Protein AF-A0A1M5FS82-F1 (afdb_monomer)

Secondary structure (DSSP, 8-state):
-EEEESEEEEEETTEEEEEETT-B----S-S-EEEEE--SSS---EEE------

pLDDT: mean 87.7, std 9.25, range [62.22, 96.31]

Solvent-accessible surface area (backbone atoms only — not comparable to full-atom values): 3416 Å² total; per-residue (Å²): 61,40,28,72,33,41,39,32,37,36,37,50,75,86,44,77,42,81,46,40,51,77,39,71,49,88,77,78,88,84,92,52,78,51,77,42,72,68,52,96,56,94,63,60,65,40,67,50,76,80,85,85,85,131

Structure (mmCIF, N/CA/C/O backbone):
data_AF-A0A1M5FS82-F1
#
_entry.id   AF-A0A1M5FS82-F1
#
loop_
_atom_site.group_PDB
_atom_site.id
_atom_site.type_symbol
_atom_site.label_atom_id
_atom_site.label_alt_id
_atom_site.label_comp_id
_atom_site.label_asym_id
_atom_site.label_entity_id
_atom_site.label_seq_id
_atom_site.pdbx_PDB_ins_code
_atom_site.Cartn_x
_atom_site.Cartn_y
_atom_site.Cartn_z
_atom_site.occupancy
_atom_site.B_iso_or_equiv
_atom_site.auth_seq_id
_atom_site.auth_comp_id
_atom_site.auth_asym_id
_atom_site.auth_atom_id
_atom_site.pdbx_PDB_model_num
ATOM 1 N N . MET A 1 1 ? -0.557 -3.727 -4.228 1.00 91.81 1 MET A N 1
ATOM 2 C CA . MET A 1 1 ? -1.086 -3.571 -2.861 1.00 91.81 1 MET A CA 1
ATOM 3 C C . MET A 1 1 ? -2.582 -3.432 -2.978 1.00 91.81 1 MET A C 1
ATOM 5 O O . MET A 1 1 ? -3.009 -2.675 -3.839 1.00 91.81 1 MET A O 1
ATOM 9 N N . THR A 1 2 ? -3.334 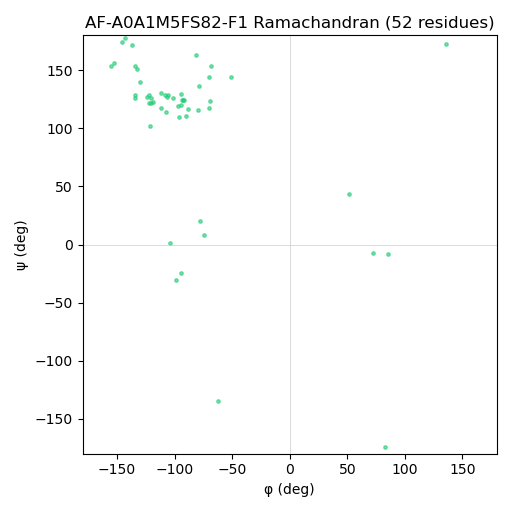-4.161 -2.168 1.00 96.19 2 THR A N 1
ATOM 10 C CA . THR A 1 2 ? -4.798 -4.067 -2.105 1.00 96.19 2 THR A CA 1
ATOM 11 C C . THR A 1 2 ? -5.179 -3.683 -0.687 1.00 96.19 2 THR A C 1
ATOM 13 O O . THR A 1 2 ? -4.721 -4.339 0.250 1.00 96.19 2 THR A O 1
ATOM 16 N N . PHE A 1 3 ? -5.954 -2.614 -0.536 1.00 95.00 3 PHE A N 1
ATOM 17 C CA . PHE A 1 3 ? -6.359 -2.062 0.753 1.00 95.00 3 PHE A CA 1
ATOM 18 C C . PHE A 1 3 ? -7.695 -2.671 1.172 1.00 95.00 3 PHE A C 1
ATOM 20 O O . PHE A 1 3 ? -8.665 -2.633 0.426 1.00 95.00 3 PHE A O 1
ATOM 27 N N . LEU A 1 4 ? -7.724 -3.274 2.356 1.00 95.75 4 LEU A N 1
ATOM 28 C CA . LEU A 1 4 ? -8.884 -3.995 2.884 1.00 95.75 4 LEU A CA 1
ATOM 29 C C . LEU A 1 4 ? -9.689 -3.133 3.858 1.00 95.75 4 LEU A C 1
ATOM 31 O O . LEU A 1 4 ? -10.898 -3.298 3.982 1.00 95.75 4 LEU A O 1
ATOM 35 N N . ARG A 1 5 ? -9.014 -2.217 4.564 1.00 93.56 5 ARG A N 1
ATOM 36 C CA . ARG A 1 5 ? -9.625 -1.337 5.560 1.00 93.56 5 ARG A CA 1
ATOM 37 C C . ARG A 1 5 ? -8.817 -0.056 5.751 1.00 93.56 5 ARG A C 1
ATOM 39 O O . ARG A 1 5 ? -7.595 -0.053 5.591 1.00 93.56 5 ARG A O 1
ATOM 46 N N . GLY A 1 6 ? -9.510 1.002 6.166 1.00 90.75 6 GLY A N 1
ATOM 47 C CA . GLY A 1 6 ? -8.915 2.264 6.591 1.00 90.75 6 GLY A CA 1
ATOM 48 C C . GLY A 1 6 ? -8.578 3.189 5.425 1.00 90.75 6 GLY A C 1
ATOM 49 O O . GLY A 1 6 ? -8.927 2.931 4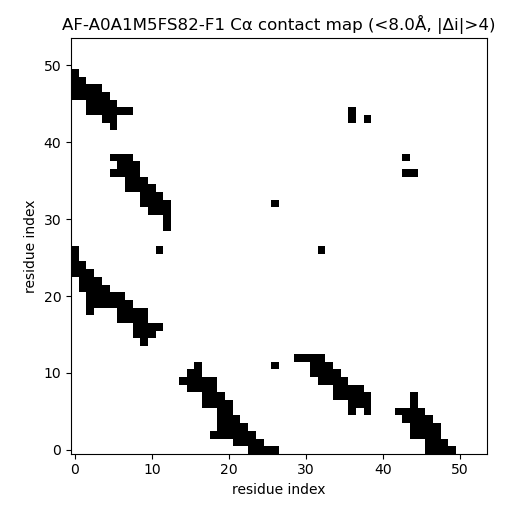.272 1.00 90.75 6 GLY A O 1
ATOM 50 N N . GLN A 1 7 ? -7.916 4.303 5.740 1.00 91.62 7 GLN A N 1
ATOM 51 C CA . GLN A 1 7 ? -7.422 5.258 4.751 1.00 91.62 7 GLN A CA 1
ATOM 52 C C . GLN A 1 7 ? -5.956 5.576 5.015 1.00 91.62 7 GLN A C 1
ATOM 54 O O . GLN A 1 7 ? -5.531 5.765 6.156 1.00 91.62 7 GLN A O 1
ATOM 59 N N . GLY A 1 8 ? -5.181 5.681 3.944 1.00 91.81 8 GLY A N 1
ATOM 60 C CA . GLY A 1 8 ? -3.753 5.934 4.045 1.00 91.81 8 GLY A CA 1
ATOM 61 C C . GLY A 1 8 ? -3.220 6.800 2.920 1.00 91.81 8 GLY A C 1
ATOM 62 O O . GLY A 1 8 ? -3.921 7.143 1.963 1.00 91.81 8 GLY A O 1
ATOM 63 N N . VAL A 1 9 ? -1.943 7.143 3.046 1.00 93.94 9 VAL A N 1
ATOM 64 C CA . VAL A 1 9 ? -1.157 7.728 1.962 1.00 93.94 9 VAL A CA 1
ATOM 65 C C . VAL A 1 9 ? -0.005 6.790 1.649 1.00 93.94 9 VAL A C 1
ATOM 67 O O . VAL A 1 9 ? 0.804 6.465 2.516 1.00 93.94 9 VAL A O 1
ATOM 70 N N . VAL A 1 10 ? 0.064 6.357 0.395 1.00 94.00 10 VAL A N 1
ATOM 71 C CA . VAL A 1 10 ? 1.190 5.587 -0.122 1.00 94.00 10 VAL A CA 1
ATOM 72 C C . VAL A 1 10 ? 2.183 6.543 -0.752 1.00 94.00 10 VAL A C 1
ATOM 74 O O . VAL A 1 10 ? 1.823 7.261 -1.682 1.00 94.00 10 VAL A O 1
ATOM 77 N N . ASN A 1 11 ? 3.436 6.511 -0.302 1.00 92.94 11 ASN A N 1
ATOM 78 C CA . ASN A 1 11 ? 4.543 7.092 -1.052 1.00 92.94 11 ASN A CA 1
ATOM 79 C C . ASN A 1 11 ? 5.200 5.998 -1.899 1.00 92.94 11 ASN A C 1
ATOM 81 O O . ASN A 1 11 ? 5.692 4.997 -1.373 1.00 92.94 11 ASN A O 1
ATOM 85 N N . ASN A 1 12 ? 5.201 6.187 -3.214 1.00 91.56 12 ASN A N 1
ATOM 86 C CA . ASN A 1 12 ? 5.842 5.311 -4.181 1.00 91.56 12 ASN A CA 1
ATOM 87 C C . ASN A 1 12 ? 6.877 6.117 -4.971 1.00 91.56 12 ASN A C 1
ATOM 89 O O . ASN A 1 12 ? 6.518 6.876 -5.868 1.00 91.56 12 ASN A O 1
ATOM 93 N N . ASN A 1 13 ? 8.160 5.961 -4.635 1.00 90.50 13 ASN A N 1
ATOM 94 C CA . ASN A 1 13 ? 9.265 6.705 -5.256 1.00 90.50 13 ASN A CA 1
ATOM 95 C C . ASN A 1 13 ? 9.047 8.235 -5.275 1.00 90.50 13 ASN A C 1
ATOM 97 O O . ASN A 1 13 ? 9.269 8.893 -6.289 1.00 90.50 13 ASN A O 1
ATOM 101 N N . GLY A 1 14 ? 8.575 8.804 -4.164 1.00 90.75 14 GLY A N 1
ATOM 102 C CA . GLY A 1 14 ? 8.308 10.239 -4.045 1.00 90.75 14 GLY A CA 1
ATOM 103 C C . GLY A 1 14 ? 6.927 10.676 -4.541 1.00 90.75 14 GLY A C 1
ATOM 104 O O . GLY A 1 14 ? 6.547 11.818 -4.296 1.00 90.75 14 GLY A O 1
ATOM 105 N N . GLN A 1 15 ? 6.150 9.793 -5.178 1.00 90.94 15 GLN A N 1
ATOM 106 C CA . GLN A 1 15 ? 4.767 10.080 -5.563 1.00 90.94 15 GLN A CA 1
ATOM 107 C C . GLN A 1 15 ? 3.792 9.637 -4.474 1.00 90.94 15 GLN A C 1
ATOM 109 O O . GLN A 1 15 ? 3.787 8.473 -4.071 1.00 90.94 15 GLN A O 1
ATOM 114 N N . SER A 1 16 ? 2.963 10.570 -4.007 1.00 93.31 16 SER A N 1
ATOM 115 C CA . SER A 1 16 ? 1.967 10.321 -2.965 1.00 93.31 16 SER A CA 1
ATOM 116 C C . SER A 1 16 ? 0.602 9.990 -3.565 1.00 93.31 16 SER A C 1
ATOM 118 O O . SER A 1 16 ? 0.079 10.745 -4.384 1.00 93.31 16 SER A O 1
ATOM 120 N N . HIS A 1 17 ? -0.002 8.899 -3.103 1.00 92.62 17 HIS A N 1
ATOM 121 C CA . HIS A 1 17 ? -1.339 8.453 -3.489 1.00 92.62 17 HIS A 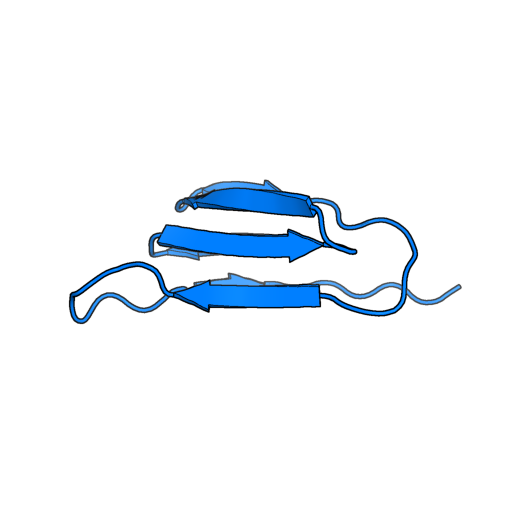CA 1
ATOM 122 C C . HIS A 1 17 ? -2.207 8.303 -2.241 1.00 92.62 17 HIS A C 1
ATOM 124 O O . HIS A 1 17 ? -1.816 7.599 -1.310 1.00 92.62 17 HIS A O 1
ATOM 130 N N . ARG A 1 18 ? -3.384 8.937 -2.215 1.00 93.44 18 ARG A N 1
ATOM 131 C CA . ARG A 1 18 ? -4.395 8.649 -1.190 1.00 93.44 18 ARG A CA 1
ATOM 132 C C . ARG A 1 18 ? -5.114 7.358 -1.566 1.00 93.44 18 ARG A C 1
ATOM 134 O O . ARG A 1 18 ? -5.442 7.172 -2.733 1.00 93.44 18 ARG A O 1
ATOM 141 N N . VAL A 1 19 ? -5.324 6.498 -0.581 1.00 93.44 19 VAL A N 1
ATOM 142 C CA . VAL A 1 19 ? -5.968 5.192 -0.743 1.00 93.44 19 VAL A CA 1
ATOM 143 C C . VAL A 1 19 ? -6.997 4.972 0.359 1.00 93.44 19 VAL A C 1
ATOM 145 O O . VAL A 1 19 ? -6.884 5.524 1.458 1.00 93.44 19 VAL A O 1
ATOM 148 N N . SER A 1 20 ? -7.986 4.154 0.048 1.00 93.88 20 SER A N 1
ATOM 149 C CA . SER A 1 20 ? -9.102 3.744 0.888 1.00 93.88 20 SER A CA 1
ATOM 150 C C . SER A 1 20 ? -9.356 2.2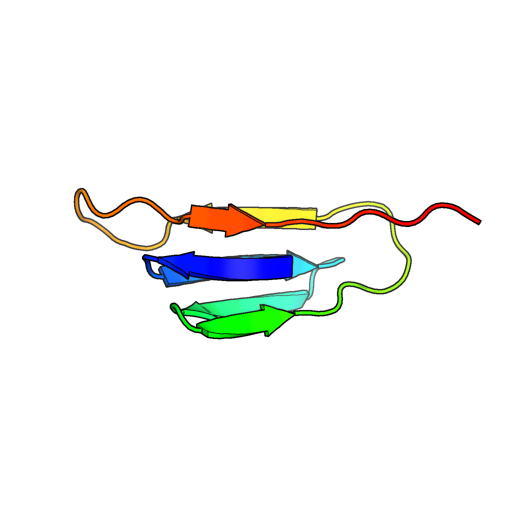43 0.737 1.00 93.88 20 SER A C 1
ATOM 152 O O . SER A 1 20 ? -8.727 1.585 -0.092 1.00 93.88 20 SER A O 1
ATOM 154 N N . ALA A 1 21 ? -10.240 1.684 1.565 1.00 94.31 21 ALA A N 1
ATOM 155 C CA . ALA A 1 21 ? -10.693 0.307 1.393 1.00 94.31 21 ALA A CA 1
ATOM 156 C C . ALA A 1 21 ? -11.176 0.068 -0.050 1.00 94.31 21 ALA A C 1
ATOM 158 O O . ALA A 1 21 ? -11.736 0.966 -0.673 1.00 94.31 21 ALA A O 1
ATOM 159 N N . ASP A 1 22 ? -10.917 -1.134 -0.561 1.00 96.12 22 ASP A N 1
ATOM 160 C CA . ASP A 1 22 ? -11.169 -1.583 -1.936 1.00 96.12 22 ASP A CA 1
ATOM 161 C C . ASP A 1 22 ? -10.240 -0.999 -3.018 1.00 96.12 22 ASP A C 1
ATOM 163 O O . ASP A 1 22 ? -10.226 -1.499 -4.148 1.00 96.12 22 ASP A O 1
ATOM 167 N N . ASP A 1 23 ? -9.377 -0.028 -2.693 1.00 96.31 23 ASP A N 1
ATOM 168 C CA . ASP A 1 23 ? -8.373 0.450 -3.644 1.00 96.31 23 ASP A CA 1
ATOM 169 C C . ASP A 1 23 ? -7.276 -0.595 -3.899 1.00 96.31 23 ASP A C 1
ATOM 171 O O . ASP A 1 23 ? -6.777 -1.287 -3.001 1.00 96.31 23 ASP A O 1
ATOM 175 N N . ALA A 1 24 ? -6.810 -0.637 -5.147 1.00 95.31 24 ALA A N 1
ATOM 176 C CA . ALA A 1 24 ? -5.639 -1.401 -5.550 1.00 95.31 24 ALA A CA 1
ATOM 177 C C . ALA A 1 24 ? -4.585 -0.485 -6.181 1.00 95.31 24 ALA A C 1
ATOM 179 O O . ALA A 1 24 ? -4.851 0.255 -7.126 1.00 95.31 24 ALA A O 1
ATOM 180 N N . LEU A 1 25 ? -3.350 -0.579 -5.688 1.00 93.31 25 LEU A N 1
ATOM 181 C CA . LEU A 1 25 ? -2.218 0.203 -6.173 1.00 93.31 25 LEU A CA 1
ATOM 182 C C . LEU A 1 25 ? -1.084 -0.704 -6.654 1.00 93.31 25 LEU A C 1
ATOM 184 O O . LEU A 1 25 ? -0.517 -1.497 -5.889 1.00 93.31 25 LEU A O 1
ATOM 188 N N . LYS A 1 26 ? -0.707 -0.544 -7.924 1.00 92.12 26 LYS A N 1
ATOM 189 C CA . LYS A 1 26 ? 0.495 -1.146 -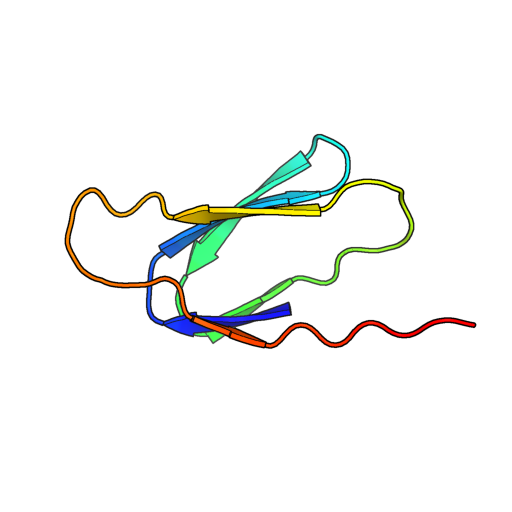8.507 1.00 92.12 26 LYS A CA 1
ATOM 190 C C . LYS A 1 26 ? 1.669 -0.188 -8.339 1.00 92.12 26 LYS A C 1
ATOM 192 O O . LYS A 1 26 ? 1.738 0.8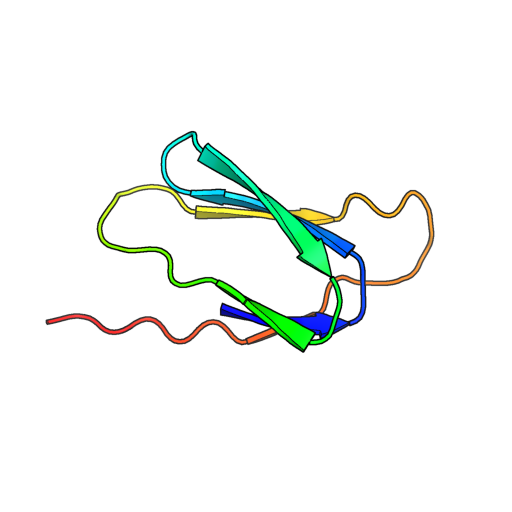44 -8.996 1.00 92.12 26 LYS A O 1
ATOM 197 N N . THR A 1 27 ? 2.618 -0.553 -7.488 1.00 84.88 27 THR A N 1
ATOM 198 C CA . THR A 1 27 ? 3.880 0.171 -7.336 1.00 84.88 27 THR A CA 1
ATOM 199 C C . THR A 1 27 ? 4.914 -0.537 -8.204 1.00 84.88 27 THR A C 1
ATOM 201 O O . THR A 1 27 ? 5.221 -1.694 -7.947 1.00 84.88 27 THR A O 1
ATOM 204 N N . GLY A 1 28 ? 5.342 0.103 -9.302 1.00 82.75 28 GLY A N 1
ATOM 205 C CA . GLY A 1 28 ? 6.231 -0.462 -10.335 1.00 82.75 28 GLY A CA 1
ATOM 206 C C . GLY A 1 28 ? 7.627 -0.845 -9.822 1.00 82.75 28 GLY A C 1
ATOM 207 O O . GLY A 1 28 ? 7.750 -1.445 -8.767 1.00 82.75 28 GLY A O 1
ATOM 208 N N . ASN A 1 29 ? 8.707 -0.510 -10.528 1.00 80.19 29 ASN A N 1
ATOM 209 C CA . ASN A 1 29 ? 10.068 -0.713 -10.000 1.00 80.19 29 ASN A CA 1
ATOM 210 C C . ASN A 1 29 ? 10.466 0.427 -9.043 1.00 80.19 29 ASN A C 1
ATOM 212 O O . ASN A 1 29 ? 9.828 1.478 -9.032 1.00 80.19 29 ASN A O 1
ATOM 216 N N . GLY A 1 30 ? 11.508 0.232 -8.227 1.00 75.38 30 GLY A N 1
ATOM 217 C CA . GLY A 1 30 ? 12.070 1.299 -7.386 1.00 75.38 30 GLY A CA 1
ATOM 218 C C . GLY A 1 30 ? 12.396 0.889 -5.952 1.00 75.38 30 GLY A C 1
ATOM 219 O O . GLY A 1 30 ? 12.070 -0.219 -5.515 1.00 75.38 30 GLY A O 1
ATOM 220 N N . THR A 1 31 ? 13.052 1.805 -5.239 1.00 70.81 31 THR A N 1
ATOM 221 C CA . THR A 1 31 ? 13.789 1.556 -3.990 1.00 70.81 31 THR A CA 1
ATOM 222 C C . THR A 1 31 ? 12.981 1.809 -2.719 1.00 70.81 31 THR A C 1
ATOM 224 O O . THR A 1 31 ? 13.290 1.201 -1.698 1.00 70.81 31 THR A O 1
ATOM 227 N N . GLY A 1 32 ? 11.938 2.648 -2.756 1.00 78.75 32 GLY A N 1
ATOM 228 C CA . GLY A 1 32 ? 11.207 3.063 -1.553 1.00 78.75 32 GLY A CA 1
ATOM 229 C C . GLY A 1 32 ? 9.692 3.004 -1.709 1.00 78.75 32 GLY A C 1
ATOM 230 O O . GLY A 1 32 ? 9.130 3.601 -2.628 1.00 78.75 32 GLY A O 1
ATOM 231 N N . ARG A 1 33 ? 9.032 2.293 -0.786 1.00 87.06 33 ARG A N 1
ATOM 232 C CA . ARG A 1 33 ? 7.572 2.285 -0.622 1.00 87.06 33 ARG A CA 1
ATOM 233 C C . ARG A 1 33 ? 7.243 2.415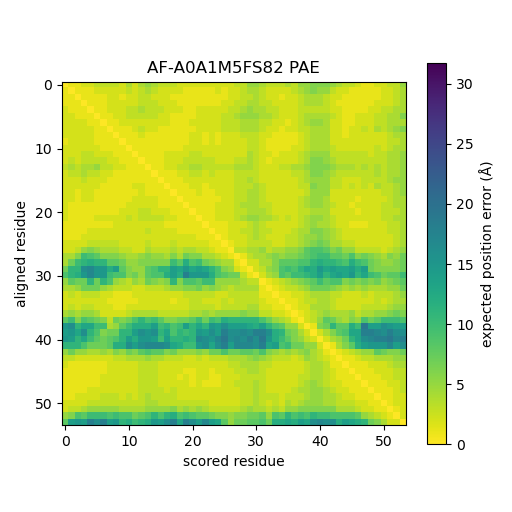 0.854 1.00 87.06 33 ARG A C 1
ATOM 235 O O . ARG A 1 33 ? 7.751 1.634 1.655 1.00 87.06 33 ARG A O 1
ATOM 242 N N . SER A 1 34 ? 6.379 3.358 1.193 1.00 91.56 34 SER A N 1
ATOM 243 C CA . SER A 1 34 ? 5.820 3.473 2.537 1.00 91.56 34 SER A CA 1
ATOM 244 C C . SER A 1 34 ? 4.313 3.655 2.466 1.00 91.56 34 SER A C 1
ATOM 246 O O . SER A 1 34 ? 3.777 4.187 1.493 1.00 91.56 34 SER A O 1
ATOM 248 N N . VAL A 1 35 ? 3.640 3.182 3.508 1.00 91.94 35 VAL A N 1
ATOM 249 C CA . VAL A 1 35 ? 2.218 3.416 3.741 1.00 91.94 35 VAL A CA 1
ATOM 250 C C . VAL A 1 35 ? 2.120 4.118 5.082 1.00 91.94 35 VAL A C 1
ATOM 252 O O . VAL A 1 35 ? 2.607 3.603 6.086 1.00 91.94 35 VAL A O 1
ATOM 255 N N . GLU A 1 36 ? 1.524 5.301 5.086 1.00 90.75 36 GLU A N 1
ATOM 256 C CA . GLU A 1 36 ? 1.248 6.054 6.301 1.00 90.75 36 GLU A CA 1
ATOM 257 C C . GLU A 1 36 ? -0.249 5.981 6.604 1.00 90.75 36 GLU A C 1
ATOM 259 O O . GLU A 1 36 ? -1.076 6.272 5.733 1.00 90.75 36 GLU A O 1
ATOM 264 N N . ASN A 1 37 ? -0.598 5.609 7.837 1.00 87.38 37 ASN A N 1
ATOM 265 C CA . ASN A 1 37 ? -1.965 5.762 8.318 1.00 87.38 37 ASN A CA 1
ATOM 266 C C . ASN A 1 37 ? -2.245 7.260 8.509 1.00 87.38 37 ASN A C 1
ATOM 268 O O . ASN A 1 37 ? -1.571 7.917 9.300 1.00 87.38 37 ASN A O 1
ATOM 272 N N . LYS A 1 38 ? -3.212 7.805 7.762 1.00 73.12 38 LYS A N 1
ATOM 273 C CA . LYS A 1 38 ? -3.630 9.213 7.876 1.00 73.12 38 LYS A CA 1
ATOM 274 C C . LYS A 1 38 ? -4.948 9.386 8.624 1.00 73.12 38 LYS A C 1
ATOM 276 O O . LYS A 1 38 ? -5.397 10.521 8.779 1.00 73.12 38 LYS A O 1
ATOM 281 N N . ASN A 1 39 ? -5.558 8.305 9.102 1.00 65.12 39 ASN A N 1
ATOM 282 C CA . ASN A 1 39 ? -6.689 8.422 10.004 1.00 65.12 39 ASN A CA 1
ATOM 283 C C . ASN A 1 39 ? -6.194 8.965 11.346 1.00 65.12 39 ASN A C 1
ATOM 285 O O . ASN A 1 39 ? -5.328 8.386 11.994 1.00 65.12 39 ASN A O 1
ATOM 289 N N . THR A 1 40 ? -6.768 10.084 11.780 1.00 63.34 40 THR A N 1
ATOM 290 C CA . THR A 1 40 ? -6.538 10.681 13.106 1.00 63.34 40 THR A CA 1
ATOM 291 C C . THR A 1 40 ? -7.314 9.952 14.215 1.00 63.34 40 THR A C 1
ATOM 293 O O . THR A 1 40 ? -7.591 10.543 15.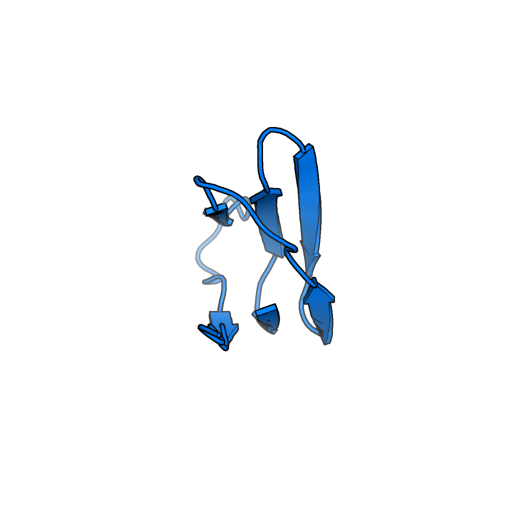254 1.00 63.34 40 THR A O 1
ATOM 296 N N . GLY A 1 41 ? -7.727 8.704 13.981 1.00 62.22 41 GLY A N 1
ATOM 297 C CA . GLY A 1 41 ? -8.525 7.874 14.885 1.00 62.22 41 GLY A CA 1
ATOM 298 C C . GLY A 1 41 ? -8.097 6.405 14.819 1.00 62.22 41 GLY A C 1
ATOM 299 O O . GLY A 1 41 ? -7.237 6.049 14.018 1.00 62.22 41 GLY A O 1
ATOM 300 N N . ASP A 1 42 ? -8.714 5.553 15.638 1.00 69.00 42 ASP A N 1
ATOM 301 C CA . ASP A 1 42 ? -8.251 4.181 15.926 1.00 69.00 42 ASP A CA 1
ATOM 302 C C . ASP A 1 42 ? -8.473 3.146 14.807 1.00 69.00 42 ASP A C 1
ATOM 304 O O . ASP A 1 42 ? -8.257 1.952 15.016 1.00 69.00 42 ASP A O 1
ATOM 308 N N . GLU A 1 43 ? -8.909 3.552 13.612 1.00 83.69 43 GLU A N 1
ATOM 309 C CA . GLU A 1 43 ? -9.079 2.598 12.516 1.00 83.69 43 GLU A CA 1
ATOM 310 C C . GLU A 1 43 ? -7.734 2.280 11.844 1.00 83.69 43 GLU A C 1
ATOM 312 O O . GLU A 1 43 ? -7.121 3.171 11.236 1.00 83.69 43 GLU A O 1
ATOM 317 N N . PRO A 1 44 ? -7.262 1.019 11.912 1.00 90.31 44 PRO A N 1
ATOM 318 C CA . PRO A 1 44 ? -6.014 0.630 11.280 1.00 90.31 44 PRO A CA 1
ATOM 319 C C . PRO A 1 44 ? -6.138 0.667 9.753 1.00 90.31 44 PRO A C 1
ATOM 321 O O . PRO A 1 44 ? -7.214 0.472 9.184 1.00 90.31 44 PRO A O 1
ATOM 324 N N . VAL A 1 45 ? -5.001 0.869 9.085 1.00 92.19 45 VAL A N 1
ATOM 325 C CA . VAL A 1 45 ? -4.874 0.593 7.652 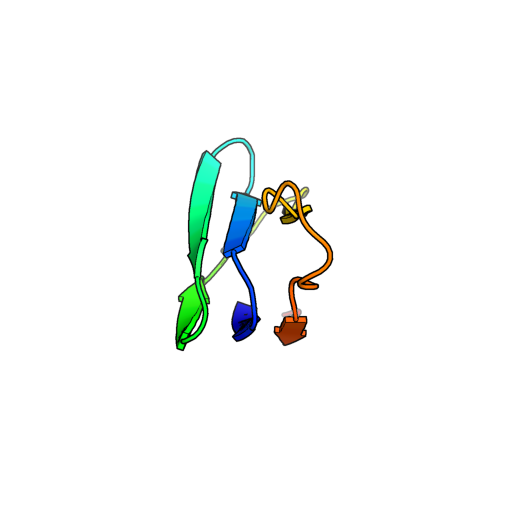1.00 92.19 45 VAL A CA 1
ATOM 326 C C . VAL A 1 45 ? -4.454 -0.859 7.492 1.00 92.19 45 VAL A C 1
ATOM 328 O O . VAL A 1 45 ? -3.360 -1.242 7.905 1.00 92.19 45 VAL A O 1
ATOM 331 N N . GLU A 1 46 ? -5.312 -1.654 6.867 1.00 94.69 46 GLU A N 1
ATOM 332 C CA . GLU A 1 46 ? -5.050 -3.062 6.576 1.00 94.69 46 GLU A CA 1
ATOM 333 C C . GLU A 1 46 ? -4.905 -3.242 5.068 1.00 94.69 46 GLU A C 1
ATOM 335 O O . GLU A 1 46 ? -5.735 -2.774 4.286 1.00 94.69 46 GLU A O 1
ATOM 340 N N . PHE A 1 47 ? -3.839 -3.913 4.636 1.00 95.00 47 PHE A N 1
ATOM 341 C CA . PHE A 1 47 ? -3.581 -4.137 3.219 1.00 95.00 47 PHE A CA 1
ATOM 342 C C . PHE A 1 47 ? -2.762 -5.401 2.981 1.00 95.00 47 PHE A C 1
ATOM 344 O O . PHE A 1 47 ? -1.986 -5.843 3.828 1.00 95.00 47 PHE A O 1
ATOM 351 N N . ILE A 1 48 ? -2.894 -5.946 1.774 1.00 95.56 48 ILE A N 1
ATOM 352 C CA . ILE A 1 48 ? -2.074 -7.050 1.280 1.00 95.56 48 ILE A CA 1
ATOM 353 C C . ILE A 1 48 ? -1.093 -6.503 0.246 1.00 95.56 48 ILE A C 1
ATOM 355 O O . ILE A 1 48 ? -1.475 -5.856 -0.736 1.00 95.56 48 ILE A O 1
ATOM 359 N N . ALA A 1 49 ? 0.192 -6.789 0.441 1.00 93.12 49 ALA A N 1
ATOM 360 C CA . ALA A 1 49 ? 1.240 -6.498 -0.526 1.00 93.12 49 ALA A CA 1
ATOM 361 C C . ALA A 1 49 ? 1.795 -7.801 -1.103 1.00 93.12 49 ALA A C 1
ATOM 363 O O . ALA A 1 49 ? 2.386 -8.607 -0.393 1.00 93.12 49 ALA A O 1
ATOM 364 N N . VAL A 1 50 ? 1.642 -7.977 -2.414 1.00 92.19 50 VAL A N 1
ATOM 365 C CA . VAL A 1 50 ? 2.340 -9.028 -3.159 1.00 92.19 50 VAL A CA 1
ATOM 366 C C . VAL A 1 50 ? 3.578 -8.403 -3.789 1.00 92.19 50 VAL A C 1
ATOM 368 O O . VAL A 1 50 ? 3.464 -7.460 -4.575 1.00 92.19 50 VAL A O 1
ATOM 371 N N . ILE A 1 51 ? 4.755 -8.910 -3.421 1.00 88.81 51 ILE A N 1
ATOM 372 C CA . ILE A 1 51 ? 6.043 -8.480 -3.971 1.00 88.81 51 ILE A CA 1
ATOM 373 C C . ILE A 1 51 ? 6.544 -9.588 -4.888 1.00 88.81 51 ILE A C 1
ATOM 375 O O . ILE A 1 51 ? 6.862 -10.683 -4.431 1.00 88.81 51 ILE A O 1
ATOM 379 N N . ILE A 1 52 ? 6.621 -9.289 -6.181 1.00 85.75 52 ILE A N 1
ATOM 380 C CA . ILE A 1 52 ? 7.147 -10.204 -7.193 1.00 85.75 52 ILE A CA 1
ATOM 381 C C . ILE A 1 52 ? 8.572 -9.757 -7.516 1.00 85.75 52 ILE A C 1
ATOM 383 O O . ILE A 1 52 ? 8.793 -8.587 -7.829 1.00 85.75 52 ILE A O 1
ATOM 387 N N . ARG A 1 53 ? 9.533 -10.679 -7.415 1.00 77.00 53 ARG A N 1
ATOM 388 C CA . ARG A 1 53 ? 10.912 -10.483 -7.878 1.00 77.00 53 ARG A CA 1
ATOM 389 C C . ARG A 1 53 ? 11.123 -11.340 -9.122 1.00 77.00 53 ARG A C 1
ATOM 391 O O . ARG A 1 53 ? 10.790 -12.522 -9.093 1.00 77.00 53 ARG A O 1
ATOM 398 N N . GLY A 1 54 ? 11.620 -10.714 -10.182 1.00 67.94 54 GLY A N 1
ATOM 399 C CA . GLY A 1 54 ? 12.120 -11.369 -11.390 1.00 67.94 54 GLY A CA 1
ATOM 400 C C . GLY A 1 54 ? 13.620 -11.179 -11.499 1.00 67.94 54 GLY A C 1
ATOM 401 O O . GLY A 1 54 ? 14.124 -10.229 -10.853 1.00 67.94 54 GLY A O 1
#

Mean predicted aligned error: 4.09 Å

Sequence (54 aa):
MTFLRGQGVVNNNGQSHRVSADDALKTGNGTGRSVENKNTGDEPVEFIAVIIRG

InterPro domains:
  IPR011051 RmlC-like cupin domain superfamily [SSF51182] (4-54)
  IPR014710 RmlC-like jelly roll fold [G3DSA:2.60.120.10] (1-53)

Nearest PDB structures (foldseek):
  6a54-assembly1_A  TM=8.277E-01  e=2.596E-01  Candidatus Pelagibacter ubique HTCC1062
  6a55-assembly1_B  TM=8.133E-01  e=3.305E-01  Candidatus Pelagibacter ubique HTCC1062
  5tfz-assembly1_B  TM=8.004E-01  e=4.471E-01  Candidatus Pelagibacter ubique HTCC1062
  3l2h-assembly1_D  TM=7.611E-01  e=9.803E-01  Acidithiobacillus ferrooxidans ATCC 23270
  8awn-assembly1_A-2  TM=7.748E-01  e=3.485E+00  Thermotoga maritima

Organism: NCBI:txid1121256

Radius of gyration: 11.18 Å; Cα contacts (8 Å, |Δi|>4): 101; chains: 1; bounding box: 25×22×27 Å

Foldseek 3Di:
DAWQAAWWWKQQVNDTDIDGHRDDDDRDDDDDIDIGHPPPDDIDTDDDDDDDDD